Protein AF-A0A2A2HZC4-F1 (afdb_monomer)

Sequence (121 aa):
MSTPLQGTVLEACIQTKDQYIVFLTDDILNEDFLNIHLLNTNFEKIDSVTIGSAYSTGSFRNLSIDRNDQITFSFFNNKTWSIRVLEKPKIKVPFLSGPSGVNWGVNLFHHLDIDTTLDSA

Organism: NCBI:txid1484056

Mean predicted aligned error: 4.63 Å

Radius of gyration: 13.59 Å; Cα contacts (8 Å, |Δi|>4): 274; chains: 1; bounding box: 45×28×34 Å

Secondary structure (DSSP, 8-state):
-PPPPS-SEEEEEEEETTEEEEEEE--BTTB--EEEEEEETT--EEEEEEE--TT--EEEEEEEE-TTS-EEEEEETTEEEEEEEEEEEEE--TTTSSSTTEE-TT--EEEEEEEEEEPP-

Nearest PDB structures (foldseek):
  7ucz-assembly2_B  TM=4.680E-01  e=4.464E+00  Homo sapiens
  2a3f-assembly1_X  TM=3.330E-01  e=6.398E+00  Rhodnius prolixus
  1pm1-assembly1_X  TM=3.374E-01  e=7.465E+00  Rhodnius prolixus
  4tv4-assembly1_B-2  TM=3.161E-01  e=4.700E+00  Burkholderia pseudomallei 1710b

Structure (mmCIF, N/CA/C/O backbone):
data_AF-A0A2A2HZC4-F1
#
_entry.id   AF-A0A2A2HZC4-F1
#
loop_
_atom_site.group_PDB
_atom_site.id
_atom_site.type_symbol
_atom_site.label_atom_id
_atom_site.label_alt_id
_atom_site.label_comp_id
_atom_site.label_asym_id
_atom_site.label_entity_id
_atom_site.label_seq_id
_atom_site.pdbx_PDB_ins_code
_atom_site.Cartn_x
_atom_site.Cartn_y
_atom_site.Cartn_z
_atom_site.occupancy
_atom_site.B_iso_or_equiv
_atom_site.auth_seq_id
_atom_site.auth_comp_id
_atom_site.auth_asym_id
_atom_site.auth_atom_id
_atom_site.pdbx_PDB_model_num
ATOM 1 N N . MET A 1 1 ? -23.464 7.223 -4.112 1.00 61.56 1 MET A N 1
ATOM 2 C CA . MET A 1 1 ? -22.743 6.796 -5.332 1.00 61.56 1 MET A CA 1
ATOM 3 C C . MET A 1 1 ? -21.351 6.388 -4.893 1.00 61.56 1 MET A C 1
ATOM 5 O O . MET A 1 1 ? -20.743 7.156 -4.161 1.00 61.56 1 MET A O 1
ATOM 9 N N . SER A 1 2 ? -20.888 5.191 -5.249 1.00 73.25 2 SER A N 1
ATOM 10 C CA . SER A 1 2 ? -19.531 4.735 -4.930 1.00 73.25 2 SER A CA 1
ATOM 11 C C . SER A 1 2 ? -18.511 5.454 -5.815 1.00 73.25 2 SER A C 1
ATOM 13 O O . SER A 1 2 ? -18.733 5.604 -7.017 1.00 73.25 2 SER A O 1
ATOM 15 N N . THR A 1 3 ? -17.400 5.903 -5.234 1.00 84.44 3 THR A N 1
ATOM 16 C CA . THR A 1 3 ? -16.300 6.524 -5.986 1.00 84.44 3 THR A CA 1
ATOM 17 C C . THR A 1 3 ? -15.459 5.432 -6.649 1.00 84.44 3 THR A C 1
ATOM 19 O O . THR A 1 3 ? -15.056 4.504 -5.945 1.00 84.44 3 THR A O 1
ATOM 22 N N . PRO A 1 4 ? -15.162 5.515 -7.959 1.00 90.25 4 PRO A N 1
ATOM 23 C CA . PRO A 1 4 ? -14.272 4.556 -8.603 1.00 90.25 4 PRO A CA 1
ATOM 24 C C . PRO A 1 4 ? -12.874 4.578 -7.967 1.00 90.25 4 PRO A C 1
ATOM 26 O O . PRO A 1 4 ? -12.391 5.618 -7.500 1.00 90.25 4 PRO A O 1
ATOM 29 N N . LEU A 1 5 ? -12.239 3.408 -7.935 1.00 93.56 5 LEU A N 1
ATOM 30 C CA . LEU A 1 5 ? -10.839 3.260 -7.544 1.00 93.56 5 LEU A CA 1
ATOM 31 C C . LEU A 1 5 ? -9.938 3.584 -8.736 1.00 93.56 5 LEU A C 1
ATOM 33 O O . LEU A 1 5 ? -10.352 3.431 -9.883 1.00 93.56 5 LEU A O 1
ATOM 37 N N . GLN A 1 6 ? -8.731 4.066 -8.455 1.00 92.38 6 GLN A N 1
ATOM 38 C CA . GLN A 1 6 ? -7.737 4.325 -9.490 1.00 92.38 6 GLN A CA 1
ATOM 39 C C . GLN A 1 6 ? -6.940 3.043 -9.735 1.00 92.38 6 GLN A C 1
ATOM 41 O O . GLN A 1 6 ? -6.551 2.377 -8.781 1.00 92.38 6 GLN A O 1
ATOM 46 N N . GLY A 1 7 ? -6.688 2.713 -10.997 1.00 92.00 7 GLY A N 1
ATOM 47 C CA . GLY A 1 7 ? -5.982 1.498 -11.391 1.00 92.00 7 GLY A CA 1
ATOM 48 C C . GLY A 1 7 ? -6.792 0.610 -12.327 1.00 92.00 7 GLY A C 1
ATOM 49 O O . GLY A 1 7 ? -8.017 0.716 -12.410 1.00 92.00 7 GLY A O 1
ATOM 50 N N . THR A 1 8 ? -6.079 -0.261 -13.033 1.00 93.19 8 THR A N 1
ATOM 51 C CA . THR A 1 8 ? -6.598 -1.095 -14.124 1.00 93.19 8 THR A CA 1
ATOM 52 C C . THR A 1 8 ? -6.588 -2.576 -13.746 1.00 93.19 8 THR A C 1
ATOM 54 O O . THR A 1 8 ? -7.605 -3.257 -13.885 1.00 93.19 8 THR A O 1
ATOM 57 N N . VAL A 1 9 ? -5.458 -3.083 -13.247 1.00 93.06 9 VAL A N 1
ATOM 58 C CA . VAL A 1 9 ? -5.247 -4.506 -12.945 1.00 93.06 9 VAL A CA 1
ATOM 59 C C . VAL A 1 9 ? -5.272 -4.729 -11.438 1.00 93.06 9 VAL A C 1
ATOM 61 O O . VAL A 1 9 ? -4.552 -4.067 -10.700 1.00 93.06 9 VAL A O 1
ATOM 64 N N . LEU A 1 10 ? -6.100 -5.672 -10.977 1.00 95.38 10 LEU A N 1
ATOM 65 C CA . LEU A 1 10 ? -6.168 -6.092 -9.575 1.00 95.38 10 LEU A CA 1
ATOM 66 C C . LEU A 1 10 ? -5.040 -7.071 -9.249 1.00 95.38 10 LEU A C 1
ATOM 68 O O . LEU A 1 10 ? -5.120 -8.245 -9.600 1.00 95.38 10 LEU A O 1
ATOM 72 N N . GLU A 1 11 ? -4.036 -6.588 -8.523 1.00 95.75 11 GLU A N 1
ATOM 73 C CA . GLU A 1 11 ? -2.892 -7.387 -8.072 1.00 95.75 11 GLU A CA 1
ATOM 74 C C . GLU A 1 11 ? -3.236 -8.222 -6.835 1.00 95.75 11 GLU A C 1
ATOM 76 O O . GLU A 1 11 ? -2.887 -9.397 -6.727 1.00 95.75 11 GLU A O 1
ATOM 81 N N . ALA A 1 12 ? -3.938 -7.612 -5.877 1.00 96.75 12 ALA A N 1
ATOM 82 C CA . ALA A 1 12 ?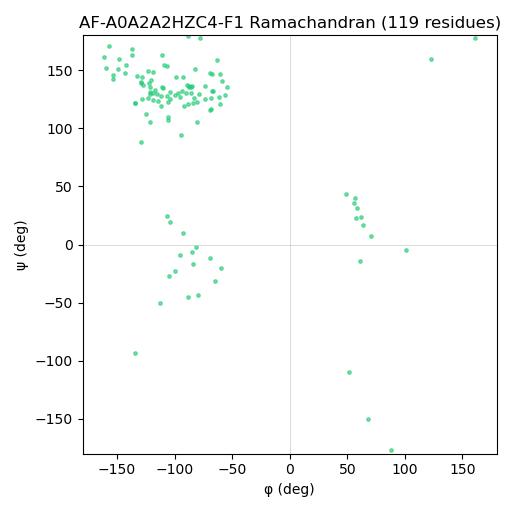 -4.355 -8.271 -4.648 1.00 96.75 12 ALA A CA 1
ATOM 83 C C . ALA A 1 12 ? -5.529 -7.549 -3.980 1.00 96.75 12 ALA A C 1
ATOM 85 O O . ALA A 1 12 ? -5.680 -6.330 -4.066 1.00 96.75 12 ALA A O 1
ATOM 86 N N . CYS A 1 13 ? -6.330 -8.314 -3.241 1.00 97.12 13 CYS A N 1
ATOM 87 C CA . CYS A 1 13 ? -7.323 -7.804 -2.304 1.00 97.12 13 CYS A CA 1
ATOM 88 C C . CYS A 1 13 ? -7.204 -8.605 -1.009 1.00 97.12 13 CYS A C 1
ATOM 90 O O . CYS A 1 13 ? -7.314 -9.831 -1.023 1.00 97.12 13 CYS A O 1
ATOM 92 N N . ILE A 1 14 ? -6.945 -7.916 0.098 1.00 95.56 14 ILE A N 1
ATOM 93 C CA . ILE A 1 14 ? -6.713 -8.532 1.404 1.00 95.56 14 ILE A CA 1
ATOM 94 C C . ILE A 1 14 ? -7.753 -7.987 2.370 1.00 95.56 14 ILE A C 1
ATOM 96 O O . ILE A 1 14 ? -7.922 -6.775 2.497 1.00 95.56 14 ILE A O 1
ATOM 100 N N . GLN A 1 15 ? -8.434 -8.882 3.076 1.00 93.50 15 GLN A N 1
ATOM 101 C CA . GLN A 1 15 ? -9.301 -8.495 4.177 1.00 93.50 15 GLN A CA 1
ATOM 102 C C . GLN A 1 15 ? -8.467 -8.310 5.450 1.00 93.50 15 GLN A C 1
ATOM 104 O O . GLN A 1 15 ? -7.749 -9.217 5.867 1.00 93.50 15 GLN A O 1
ATOM 109 N N . THR A 1 16 ? -8.585 -7.145 6.082 1.00 87.19 16 THR A N 1
ATOM 110 C CA . THR A 1 16 ? -7.944 -6.808 7.358 1.00 87.19 16 THR A CA 1
ATOM 111 C C . THR A 1 16 ? -9.027 -6.433 8.366 1.00 87.19 16 THR A C 1
ATOM 113 O O . THR A 1 16 ? -9.599 -5.345 8.277 1.00 87.19 16 THR A O 1
ATOM 116 N N . LYS A 1 17 ? -9.329 -7.321 9.323 1.00 85.81 17 LYS A N 1
ATOM 117 C CA . LYS A 1 17 ? -10.467 -7.169 10.254 1.00 85.81 17 LYS A CA 1
ATOM 118 C C . LYS A 1 17 ? -11.775 -6.880 9.482 1.00 85.81 17 LYS A C 1
ATOM 120 O O . LYS A 1 17 ? -12.250 -7.746 8.750 1.00 85.81 17 LYS A O 1
ATOM 125 N N . ASP A 1 18 ? -12.296 -5.657 9.584 1.00 91.00 18 ASP A N 1
ATOM 126 C CA . ASP A 1 18 ? -13.545 -5.189 8.961 1.00 91.00 18 ASP A CA 1
ATOM 127 C C . ASP A 1 18 ? -13.303 -4.243 7.767 1.00 91.00 18 ASP A C 1
ATOM 129 O O . ASP A 1 18 ? -14.116 -3.374 7.449 1.00 91.00 18 ASP A O 1
ATOM 133 N N . GLN A 1 19 ? -12.141 -4.345 7.129 1.00 95.44 19 GLN A N 1
ATOM 134 C CA . GLN A 1 19 ? -11.742 -3.497 6.009 1.00 95.44 19 GLN A CA 1
ATOM 135 C C . GLN A 1 19 ? -11.081 -4.329 4.915 1.00 95.44 19 GLN A C 1
ATOM 137 O O . GLN A 1 19 ? -10.640 -5.455 5.150 1.00 95.44 19 GLN A O 1
ATOM 142 N N . TYR A 1 20 ? -10.997 -3.757 3.719 1.00 96.75 20 TYR A N 1
ATOM 143 C CA . TYR A 1 20 ? -10.305 -4.361 2.588 1.00 96.75 20 TYR A CA 1
ATOM 144 C C . TYR A 1 20 ? -9.207 -3.431 2.108 1.00 96.75 20 TYR A C 1
ATOM 146 O O . TYR A 1 20 ? -9.459 -2.252 1.868 1.00 96.75 20 TYR A O 1
ATOM 154 N N . ILE A 1 21 ? -8.006 -3.962 1.930 1.00 97.50 21 ILE A N 1
ATOM 155 C CA . ILE A 1 21 ? -6.926 -3.264 1.244 1.00 97.50 21 ILE A CA 1
ATOM 156 C C . ILE A 1 21 ? -6.762 -3.852 -0.154 1.00 97.50 21 ILE A C 1
ATOM 158 O O . ILE A 1 21 ? -6.631 -5.065 -0.335 1.00 97.50 21 ILE A O 1
ATOM 162 N N . VAL A 1 22 ? -6.830 -2.974 -1.147 1.00 97.81 22 VAL A N 1
ATOM 163 C CA . VAL A 1 22 ? -6.874 -3.315 -2.567 1.00 97.81 22 VAL A CA 1
ATOM 164 C C . VAL A 1 22 ? -5.657 -2.719 -3.254 1.00 97.81 22 VAL A C 1
ATOM 166 O O . VAL A 1 22 ? -5.378 -1.534 -3.084 1.00 97.81 22 VAL A O 1
ATOM 169 N N . PHE A 1 23 ? -4.961 -3.545 -4.027 1.00 97.00 23 PHE A N 1
ATOM 170 C CA . PHE A 1 23 ? -3.752 -3.206 -4.769 1.00 97.00 23 PHE A CA 1
ATOM 171 C C . PHE A 1 23 ? -4.065 -3.227 -6.262 1.00 97.00 23 PHE A C 1
ATOM 173 O O . PHE A 1 23 ? -4.470 -4.267 -6.788 1.00 97.00 23 PHE A O 1
ATOM 180 N N . LEU A 1 24 ? -3.892 -2.089 -6.931 1.00 95.81 24 LEU A N 1
ATOM 181 C CA . LEU A 1 24 ? -4.158 -1.930 -8.357 1.00 95.81 24 LEU A CA 1
ATOM 182 C C . LEU A 1 24 ? -2.948 -1.342 -9.086 1.00 95.81 24 LEU A C 1
ATOM 184 O O . LEU A 1 24 ? -2.356 -0.377 -8.608 1.00 95.81 24 LEU A O 1
ATOM 188 N N . THR A 1 25 ? -2.622 -1.863 -10.263 1.00 92.69 25 THR A N 1
ATOM 189 C CA . THR A 1 25 ? -1.621 -1.289 -11.180 1.00 92.69 25 THR A CA 1
ATOM 190 C C . THR A 1 25 ? -2.295 -0.694 -12.416 1.00 92.69 25 THR A C 1
ATOM 192 O O . THR A 1 25 ? -3.418 -1.067 -12.761 1.00 92.69 25 THR A O 1
ATOM 195 N N . ASP A 1 26 ? -1.651 0.279 -13.066 1.00 88.31 26 ASP A N 1
ATOM 196 C CA . ASP A 1 26 ? -2.248 1.032 -14.185 1.00 88.31 26 ASP A CA 1
ATOM 197 C C . ASP A 1 26 ? -2.100 0.344 -15.565 1.00 88.31 26 ASP A C 1
ATOM 199 O O . ASP A 1 26 ? -2.727 0.794 -16.523 1.00 88.31 26 ASP A O 1
ATOM 203 N N . ASP A 1 27 ? -1.353 -0.769 -15.662 1.00 81.19 27 ASP A N 1
ATOM 204 C CA . ASP A 1 27 ? -1.038 -1.500 -16.913 1.00 81.19 27 ASP A CA 1
ATOM 205 C C . ASP A 1 27 ? -0.348 -0.618 -17.979 1.00 81.19 27 ASP A C 1
ATOM 207 O O . ASP A 1 27 ? -0.650 -0.667 -19.173 1.00 81.19 27 ASP A O 1
ATOM 211 N N . ILE A 1 28 ? 0.579 0.244 -17.536 1.00 76.44 28 ILE A N 1
ATOM 212 C CA . ILE A 1 28 ? 1.334 1.159 -18.401 1.00 76.44 28 ILE A CA 1
ATOM 213 C C . ILE A 1 28 ? 2.771 0.659 -18.552 1.00 76.44 28 ILE A C 1
ATOM 215 O O . ILE A 1 28 ? 3.523 0.522 -17.590 1.00 76.44 28 ILE A O 1
ATOM 219 N N . LEU A 1 29 ? 3.192 0.433 -19.798 1.00 66.44 29 LEU A N 1
ATOM 220 C CA . LEU A 1 29 ? 4.540 -0.039 -20.100 1.00 66.44 29 LEU A CA 1
ATOM 221 C C . LEU A 1 29 ? 5.607 0.965 -19.617 1.00 66.44 29 LEU A C 1
ATOM 223 O O . LEU A 1 29 ? 5.674 2.088 -20.116 1.00 66.44 29 LEU A O 1
ATOM 227 N N . ASN A 1 30 ? 6.505 0.518 -18.731 1.00 60.41 30 ASN A N 1
ATOM 228 C CA . ASN A 1 30 ? 7.594 1.299 -18.113 1.00 60.41 30 ASN A CA 1
ATOM 229 C C . ASN A 1 30 ? 7.164 2.364 -17.083 1.00 60.41 30 ASN A C 1
ATOM 231 O O . ASN A 1 30 ? 8.019 3.125 -16.618 1.00 60.41 30 ASN A O 1
ATOM 235 N N . GLU A 1 31 ? 5.884 2.414 -16.714 1.00 62.59 31 GLU A N 1
ATOM 236 C CA . GLU A 1 31 ? 5.371 3.251 -15.628 1.00 62.59 31 GLU A CA 1
ATOM 237 C C . GLU A 1 31 ? 4.534 2.392 -14.686 1.00 62.59 31 GLU A C 1
ATOM 239 O O . GLU A 1 31 ? 3.319 2.269 -14.825 1.00 62.59 31 GLU A O 1
ATOM 244 N N . ASP A 1 32 ? 5.196 1.797 -13.699 1.00 74.00 32 ASP A N 1
ATOM 245 C CA . ASP A 1 32 ? 4.503 0.968 -12.724 1.00 74.00 32 ASP A CA 1
ATOM 246 C C . ASP A 1 32 ? 4.154 1.821 -11.502 1.00 74.00 32 ASP A C 1
ATOM 248 O O . ASP A 1 32 ? 4.955 2.010 -10.580 1.00 74.00 32 ASP A O 1
ATOM 252 N N . PHE A 1 33 ? 2.934 2.358 -11.507 1.00 90.00 33 PHE A N 1
ATOM 253 C CA . PHE A 1 33 ? 2.293 2.899 -10.314 1.00 90.00 33 PHE A CA 1
ATOM 254 C C . PH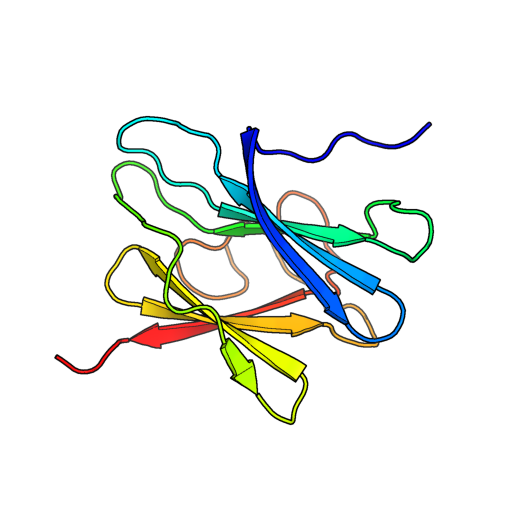E A 1 33 ? 1.429 1.822 -9.662 1.00 90.00 33 PHE A C 1
ATOM 256 O O . PHE A 1 33 ? 0.632 1.153 -10.316 1.00 90.00 33 PHE A O 1
ATOM 263 N N . LEU A 1 34 ? 1.587 1.674 -8.350 1.00 93.38 34 LEU A N 1
ATOM 264 C CA . LEU A 1 34 ? 0.763 0.828 -7.503 1.00 93.38 34 LEU A CA 1
ATOM 265 C C . LEU A 1 34 ? -0.169 1.717 -6.684 1.00 93.38 34 LEU A C 1
ATOM 267 O O . LEU A 1 34 ? 0.259 2.423 -5.769 1.00 93.38 34 LEU A O 1
ATOM 271 N N . ASN A 1 35 ? -1.448 1.671 -7.018 1.00 95.44 35 ASN A N 1
ATOM 272 C CA . ASN A 1 35 ? -2.523 2.338 -6.311 1.00 95.44 35 ASN A CA 1
ATOM 273 C C . ASN A 1 35 ? -3.035 1.415 -5.204 1.00 95.44 35 ASN A C 1
ATOM 275 O O . ASN A 1 35 ? -3.462 0.288 -5.452 1.00 95.44 35 ASN A O 1
ATOM 279 N N . ILE A 1 36 ? -2.972 1.890 -3.964 1.00 97.00 36 ILE A N 1
ATOM 280 C CA . ILE A 1 36 ? -3.405 1.147 -2.785 1.00 97.00 36 ILE A CA 1
ATOM 281 C C . ILE A 1 36 ? -4.599 1.868 -2.187 1.00 97.00 36 ILE A C 1
ATOM 283 O O . ILE A 1 36 ? -4.516 3.047 -1.838 1.00 97.00 36 ILE A O 1
ATOM 287 N N . HIS A 1 37 ? -5.708 1.152 -2.045 1.00 97.44 37 HIS A N 1
ATOM 288 C CA . HIS A 1 37 ? -6.948 1.689 -1.502 1.00 97.44 37 HIS A CA 1
ATOM 289 C C . HIS A 1 37 ? -7.384 0.908 -0.273 1.00 97.44 37 HIS A C 1
ATOM 291 O O . HIS A 1 37 ? -7.387 -0.319 -0.285 1.00 97.44 37 HIS A O 1
ATOM 297 N N . LEU A 1 38 ? -7.800 1.628 0.766 1.00 97.12 38 LEU A N 1
ATOM 298 C CA . LEU A 1 38 ? -8.471 1.051 1.925 1.00 97.12 38 LEU A CA 1
ATOM 299 C C . LEU A 1 38 ? -9.975 1.260 1.776 1.00 97.12 38 LEU A C 1
ATOM 301 O O . LEU A 1 38 ? -10.416 2.392 1.566 1.00 97.12 38 LEU A O 1
ATOM 305 N N . LEU A 1 39 ? -10.753 0.194 1.913 1.00 97.00 39 LEU A N 1
ATOM 306 C CA . LEU A 1 39 ? -12.206 0.200 1.803 1.00 97.00 39 LEU A CA 1
ATOM 307 C C . LEU A 1 39 ? -12.854 -0.259 3.111 1.00 97.00 39 LEU A C 1
ATOM 309 O O . LEU A 1 39 ? -12.310 -1.113 3.814 1.00 97.00 39 LEU A O 1
ATOM 313 N N . ASN A 1 40 ? -14.040 0.268 3.415 1.00 95.19 40 ASN A N 1
ATOM 314 C CA . ASN A 1 40 ? -14.887 -0.271 4.482 1.00 95.19 40 ASN A CA 1
ATOM 315 C C . ASN A 1 40 ? -15.617 -1.552 4.025 1.00 95.19 40 ASN A C 1
ATOM 317 O O . ASN A 1 40 ? -15.522 -1.969 2.869 1.00 95.19 40 ASN A O 1
ATOM 321 N N . THR A 1 41 ? -16.391 -2.163 4.925 1.00 94.69 41 THR A N 1
ATOM 322 C CA . THR A 1 41 ? -17.203 -3.360 4.635 1.00 94.69 41 THR A CA 1
ATOM 323 C C . THR A 1 41 ? -18.252 -3.170 3.536 1.00 94.69 41 THR A C 1
ATOM 325 O O . THR A 1 41 ? -18.688 -4.155 2.946 1.00 94.69 41 THR A O 1
ATOM 328 N N . ASN A 1 42 ? -18.630 -1.926 3.229 1.00 94.12 42 ASN A N 1
ATOM 329 C CA . ASN A 1 42 ? -19.555 -1.572 2.151 1.00 94.12 42 ASN A CA 1
ATOM 330 C C . ASN A 1 42 ? -18.833 -1.252 0.827 1.00 94.12 42 ASN A C 1
ATOM 332 O O . ASN A 1 42 ? -19.461 -0.751 -0.104 1.00 94.12 42 ASN A O 1
ATOM 336 N N . PHE A 1 43 ? -17.524 -1.520 0.742 1.00 93.38 43 PHE A N 1
ATOM 337 C CA . PHE A 1 43 ? -16.653 -1.196 -0.395 1.00 93.38 43 PHE A CA 1
ATOM 338 C C . PHE A 1 43 ? -16.533 0.305 -0.700 1.00 93.38 43 PHE A C 1
ATOM 340 O O . PHE A 1 43 ? -16.186 0.704 -1.812 1.00 93.38 43 PHE A O 1
ATOM 347 N N . GLU A 1 44 ? -16.780 1.160 0.289 1.00 94.75 44 GLU A N 1
ATOM 348 C CA . GLU A 1 44 ? -16.548 2.594 0.163 1.00 94.75 44 GLU A CA 1
ATOM 349 C C . GLU A 1 44 ? -15.095 2.917 0.501 1.00 94.75 44 GLU A 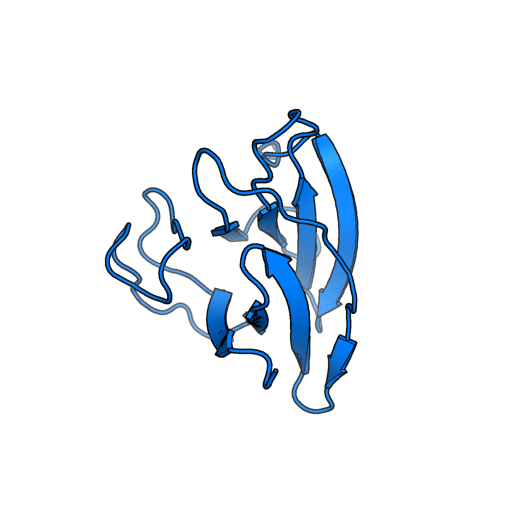C 1
ATOM 351 O O . GLU A 1 44 ? -14.540 2.430 1.488 1.00 94.75 44 GLU A O 1
ATOM 356 N N . LYS A 1 45 ? -14.480 3.768 -0.322 1.00 95.25 45 LYS A N 1
ATOM 357 C CA . LYS A 1 45 ? -13.081 4.168 -0.179 1.00 95.25 45 LYS A CA 1
ATOM 358 C C . LYS A 1 45 ? -12.880 5.041 1.061 1.00 95.25 45 LYS A C 1
ATOM 360 O O . LYS A 1 45 ? -13.390 6.157 1.114 1.00 95.25 45 LYS A O 1
ATOM 365 N N . ILE A 1 46 ? -12.108 4.535 2.017 1.00 95.06 46 ILE A N 1
ATOM 366 C CA . ILE A 1 46 ? -11.690 5.227 3.242 1.00 95.06 46 ILE A CA 1
ATOM 367 C C . ILE A 1 46 ? -10.402 6.010 2.991 1.00 95.06 46 ILE A C 1
ATOM 369 O O . ILE A 1 46 ? -10.279 7.155 3.413 1.00 95.06 46 ILE A O 1
ATOM 373 N N . ASP A 1 47 ? -9.432 5.380 2.327 1.00 96.00 47 ASP A N 1
ATOM 374 C CA . ASP A 1 47 ? -8.090 5.932 2.162 1.00 96.00 47 ASP A CA 1
ATOM 375 C C . ASP A 1 47 ? -7.470 5.500 0.830 1.00 96.00 47 ASP A C 1
ATOM 377 O O . ASP A 1 47 ? -7.924 4.551 0.183 1.00 96.00 47 ASP A O 1
ATOM 381 N N . SER A 1 48 ? -6.462 6.230 0.365 1.00 96.25 48 SER A N 1
ATOM 382 C CA . SER A 1 48 ? -5.729 5.933 -0.859 1.00 96.25 48 SER A CA 1
ATOM 383 C C . SER A 1 48 ? -4.315 6.478 -0.816 1.00 96.25 48 SER A C 1
ATOM 385 O O . SER A 1 48 ? -4.068 7.561 -0.288 1.00 96.25 48 SER A O 1
ATOM 387 N N . VAL A 1 49 ? -3.407 5.744 -1.441 1.00 95.69 49 VAL A N 1
ATOM 388 C CA . VAL A 1 49 ? -2.017 6.146 -1.617 1.00 95.69 49 VAL A CA 1
ATOM 389 C C . VAL A 1 49 ? -1.449 5.470 -2.854 1.00 95.69 49 VAL A C 1
ATOM 391 O O . VAL A 1 49 ? -1.769 4.317 -3.140 1.00 95.69 49 VAL A O 1
ATOM 394 N N . THR A 1 50 ? -0.608 6.187 -3.587 1.00 94.44 50 THR A N 1
ATOM 395 C CA . THR A 1 50 ? 0.074 5.657 -4.767 1.00 94.44 50 THR A CA 1
ATOM 396 C C . THR A 1 50 ? 1.555 5.497 -4.457 1.00 94.44 50 THR A C 1
ATOM 398 O O . THR A 1 50 ? 2.180 6.394 -3.885 1.00 94.44 50 THR A O 1
ATOM 401 N N . ILE A 1 51 ? 2.118 4.353 -4.835 1.00 92.50 51 ILE A N 1
ATOM 402 C CA . ILE A 1 51 ? 3.549 4.068 -4.787 1.00 92.50 51 ILE A CA 1
ATOM 403 C C . ILE A 1 51 ? 4.059 3.969 -6.222 1.00 92.50 51 ILE A C 1
ATOM 405 O O . ILE A 1 51 ? 3.533 3.194 -7.010 1.00 92.50 51 ILE A O 1
ATOM 409 N N . GLY A 1 52 ? 5.106 4.710 -6.558 1.00 88.69 52 GLY A N 1
ATOM 410 C CA . GLY A 1 52 ? 5.776 4.587 -7.848 1.00 88.69 52 GLY A CA 1
ATOM 411 C C . GLY A 1 52 ? 6.618 5.809 -8.174 1.00 88.69 52 GLY A C 1
ATOM 412 O O . GLY A 1 52 ? 6.666 6.790 -7.426 1.00 88.69 52 GLY A O 1
ATOM 413 N N . SER A 1 53 ? 7.296 5.756 -9.310 1.00 78.19 53 SER A N 1
ATOM 414 C CA . SER A 1 53 ? 8.014 6.895 -9.867 1.00 78.19 53 SER A CA 1
ATOM 415 C C . SER A 1 53 ? 8.018 6.821 -11.384 1.00 78.19 53 SER A C 1
ATOM 417 O O . SER A 1 53 ? 7.993 5.736 -11.959 1.00 78.19 53 SER A O 1
ATOM 419 N N . ALA A 1 54 ? 8.082 7.980 -12.037 1.00 72.12 54 ALA A N 1
ATOM 420 C CA . ALA A 1 54 ? 8.266 8.014 -13.480 1.00 72.12 54 ALA A CA 1
ATOM 421 C C . ALA A 1 54 ? 9.576 7.305 -13.854 1.00 72.12 54 ALA A C 1
ATOM 423 O O . ALA A 1 54 ? 10.586 7.460 -13.161 1.00 72.12 54 ALA A O 1
ATOM 424 N N . TYR A 1 55 ? 9.554 6.558 -14.958 1.00 67.31 55 TYR A N 1
ATOM 425 C CA . TYR A 1 55 ? 10.707 5.824 -15.489 1.00 67.31 55 TYR A CA 1
ATOM 426 C C . TYR A 1 55 ? 11.257 4.712 -14.576 1.00 67.31 55 TYR A C 1
ATOM 428 O O . TYR A 1 55 ? 12.385 4.260 -14.785 1.00 67.31 55 TYR A O 1
ATOM 436 N N . SER A 1 56 ? 10.498 4.255 -13.573 1.00 72.31 56 SER A N 1
ATOM 437 C CA . SER A 1 56 ? 10.839 3.047 -12.816 1.00 72.31 56 SER A CA 1
ATOM 438 C C . SER A 1 56 ? 9.962 1.878 -13.228 1.00 72.31 56 SER A C 1
ATOM 440 O O . SER A 1 56 ? 8.738 1.991 -13.205 1.00 72.31 56 SER A O 1
ATOM 442 N N . THR A 1 57 ? 10.594 0.742 -13.503 1.00 76.31 57 THR A N 1
ATOM 443 C CA . THR A 1 57 ? 9.901 -0.537 -13.635 1.00 76.31 57 THR A CA 1
ATOM 444 C C . THR A 1 57 ? 9.733 -1.179 -12.260 1.00 76.31 57 THR A C 1
ATOM 446 O O . THR A 1 57 ? 10.665 -1.260 -11.450 1.00 76.31 57 THR A O 1
ATOM 449 N N . GLY A 1 58 ? 8.512 -1.602 -11.974 1.00 78.06 58 GLY A N 1
ATOM 450 C CA . GLY A 1 58 ? 8.091 -2.242 -10.742 1.00 78.06 58 GLY A CA 1
ATOM 451 C C . GLY A 1 58 ? 7.270 -3.479 -11.066 1.00 78.06 58 GLY A C 1
ATOM 452 O O . GLY A 1 58 ? 6.535 -3.529 -12.036 1.00 78.06 58 GLY A O 1
ATOM 453 N N . SER A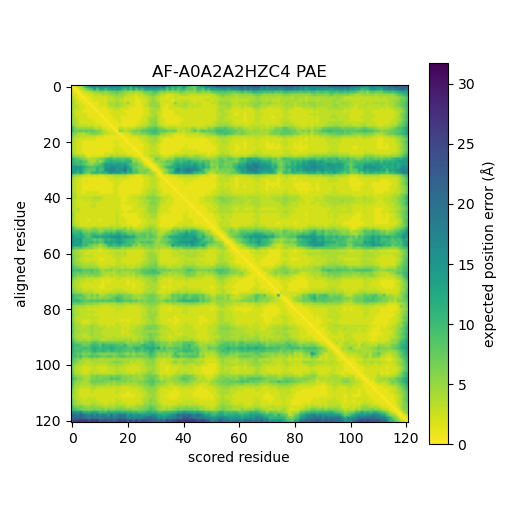 1 59 ? 7.388 -4.516 -10.249 1.00 85.44 59 SER A N 1
ATOM 454 C CA . SER A 1 59 ? 6.529 -5.694 -10.380 1.00 85.44 59 SER A CA 1
ATOM 455 C C . SER A 1 59 ? 6.034 -6.074 -9.004 1.00 85.44 59 SER A C 1
ATOM 457 O O . SER A 1 59 ? 6.854 -6.293 -8.106 1.00 85.44 59 SER A O 1
ATOM 459 N N . PHE A 1 60 ? 4.713 -6.109 -8.834 1.00 90.31 60 PHE A N 1
ATOM 460 C CA . PHE 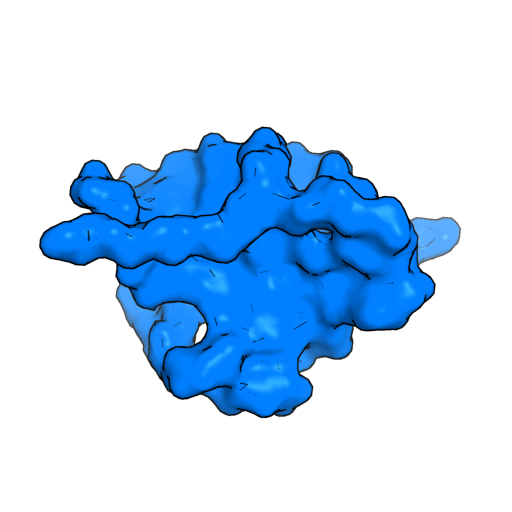A 1 60 ? 4.096 -6.503 -7.578 1.00 90.31 60 PHE A CA 1
ATOM 461 C C . PHE A 1 60 ? 4.345 -7.992 -7.340 1.00 90.31 60 PHE A C 1
ATOM 463 O O . PHE A 1 60 ? 3.950 -8.846 -8.131 1.00 90.31 60 PHE A O 1
ATOM 470 N N . ARG A 1 61 ? 5.071 -8.313 -6.269 1.00 92.12 61 ARG A N 1
ATOM 471 C CA . ARG A 1 61 ? 5.499 -9.685 -5.966 1.00 92.12 61 ARG A CA 1
ATOM 472 C C . ARG A 1 61 ? 5.788 -9.857 -4.483 1.00 92.12 61 ARG A C 1
ATOM 474 O O . ARG A 1 61 ? 5.879 -8.882 -3.743 1.00 92.12 61 ARG A O 1
ATOM 481 N N . ASN A 1 62 ? 6.007 -11.103 -4.065 1.00 93.94 62 ASN A N 1
ATOM 482 C CA . ASN A 1 62 ? 6.412 -11.451 -2.697 1.00 93.94 62 ASN A CA 1
ATOM 483 C C . ASN A 1 62 ? 5.453 -10.916 -1.619 1.00 93.94 62 ASN A C 1
ATOM 485 O O . ASN A 1 62 ? 5.895 -10.513 -0.545 1.00 93.94 62 ASN A O 1
ATOM 489 N N . LEU A 1 63 ? 4.151 -10.890 -1.919 1.00 95.81 63 LEU A N 1
ATOM 490 C CA . LEU A 1 63 ? 3.136 -10.477 -0.960 1.00 95.81 63 LEU A CA 1
ATOM 491 C C . LEU A 1 63 ? 3.141 -11.417 0.252 1.00 95.81 63 LEU A C 1
ATOM 493 O O . LEU A 1 63 ? 3.011 -12.633 0.106 1.00 95.81 63 LEU A O 1
ATOM 497 N N . SER A 1 64 ? 3.250 -10.844 1.444 1.00 95.69 64 SER A N 1
ATOM 498 C CA . SER A 1 64 ? 3.204 -11.554 2.717 1.00 95.69 64 SER 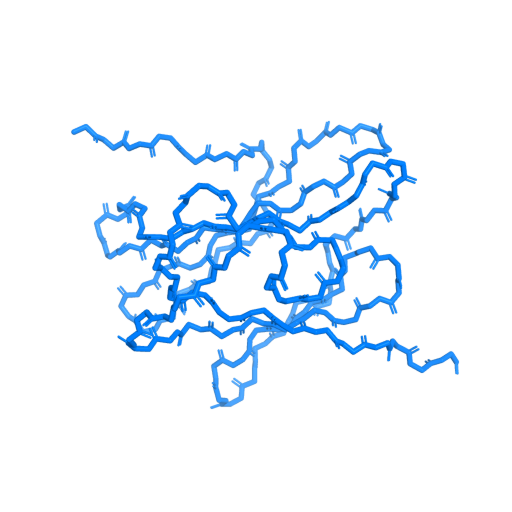A CA 1
ATOM 499 C C . SER A 1 64 ? 2.451 -10.732 3.756 1.00 95.69 64 SER A C 1
ATOM 501 O O . SER A 1 64 ? 2.395 -9.506 3.683 1.00 95.69 64 SER A O 1
ATOM 503 N N . ILE A 1 65 ? 1.876 -11.417 4.741 1.00 94.75 65 ILE A N 1
ATOM 504 C CA . ILE A 1 65 ? 1.197 -10.807 5.884 1.00 94.75 65 ILE A CA 1
ATOM 505 C C . ILE A 1 65 ? 1.789 -11.431 7.143 1.00 94.75 65 ILE A C 1
ATOM 507 O O . ILE A 1 65 ? 1.840 -12.658 7.260 1.00 94.75 65 ILE A O 1
ATOM 511 N N . ASP A 1 66 ? 2.286 -10.602 8.058 1.00 91.31 66 ASP A N 1
ATOM 512 C CA . ASP A 1 66 ? 2.85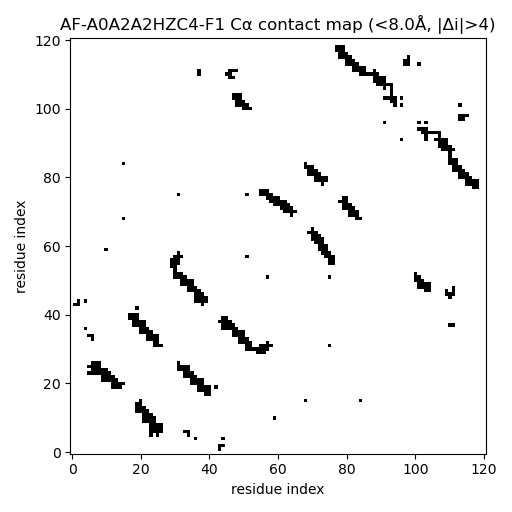2 -11.069 9.320 1.00 91.31 66 ASP A CA 1
ATOM 513 C C . ASP A 1 66 ? 1.788 -11.207 10.429 1.00 91.31 66 ASP A C 1
ATOM 515 O O . ASP A 1 66 ? 0.602 -10.941 10.243 1.00 91.31 66 ASP A O 1
ATOM 519 N N . ARG A 1 67 ? 2.213 -11.647 11.620 1.00 86.06 67 ARG A N 1
ATOM 520 C CA . ARG A 1 67 ? 1.313 -11.835 12.774 1.00 86.06 67 ARG A CA 1
ATOM 521 C C . ARG A 1 67 ? 0.779 -10.530 13.374 1.00 86.06 67 ARG A C 1
ATOM 523 O O . ARG A 1 67 ? -0.102 -10.591 14.225 1.00 86.06 67 ARG A O 1
ATOM 530 N N . ASN A 1 68 ? 1.333 -9.387 12.983 1.00 87.31 68 ASN A N 1
ATOM 531 C CA . ASN A 1 68 ? 0.969 -8.060 13.466 1.00 87.31 68 ASN A CA 1
ATOM 532 C C . ASN A 1 68 ? 0.129 -7.292 12.430 1.00 87.31 68 ASN A C 1
ATOM 534 O O . ASN A 1 68 ? 0.072 -6.062 12.492 1.00 87.31 68 ASN A O 1
ATOM 538 N N . ASP A 1 69 ? -0.479 -7.999 11.470 1.00 88.94 69 ASP A N 1
ATOM 539 C CA . ASP A 1 69 ? -1.224 -7.441 10.336 1.00 88.94 69 ASP A CA 1
ATOM 540 C C . ASP A 1 69 ? -0.383 -6.487 9.459 1.00 88.94 69 ASP A C 1
ATOM 542 O O . ASP A 1 69 ? -0.919 -5.625 8.757 1.00 88.94 69 ASP A O 1
ATOM 546 N N . GLN A 1 70 ? 0.948 -6.618 9.486 1.00 93.75 70 GLN A N 1
ATOM 547 C CA . GLN A 1 70 ? 1.819 -5.903 8.566 1.00 93.75 70 GLN A CA 1
ATOM 548 C C . GLN A 1 70 ? 1.845 -6.638 7.230 1.00 93.75 70 GLN A C 1
ATOM 550 O O . GLN A 1 70 ? 2.215 -7.809 7.146 1.00 93.75 70 GLN A O 1
ATOM 555 N N . ILE A 1 71 ? 1.482 -5.916 6.176 1.00 95.88 71 ILE A N 1
ATOM 556 C CA . ILE A 1 71 ? 1.511 -6.416 4.806 1.00 95.88 71 ILE A CA 1
ATOM 557 C C . ILE A 1 71 ? 2.830 -5.986 4.183 1.00 95.88 71 ILE A C 1
ATOM 559 O O . ILE A 1 71 ? 3.153 -4.798 4.198 1.00 95.88 71 ILE A O 1
ATOM 563 N N . THR A 1 72 ? 3.582 -6.926 3.624 1.00 96.12 72 THR A N 1
ATOM 564 C CA . THR A 1 72 ? 4.834 -6.650 2.919 1.00 96.12 72 THR A CA 1
ATOM 565 C C . THR A 1 72 ? 4.794 -7.168 1.494 1.00 96.12 72 THR A C 1
ATOM 567 O O . THR A 1 72 ? 4.110 -8.143 1.197 1.00 96.12 72 THR A O 1
ATOM 570 N N . PHE A 1 73 ? 5.499 -6.490 0.595 1.00 95.12 73 PHE A N 1
ATOM 571 C CA . PHE A 1 73 ? 5.624 -6.882 -0.808 1.00 95.12 73 PHE A CA 1
ATOM 572 C C . PHE A 1 73 ? 6.836 -6.198 -1.439 1.00 95.12 73 PHE A C 1
ATOM 574 O O . PHE A 1 73 ? 7.326 -5.179 -0.950 1.00 95.12 73 PHE A O 1
ATOM 581 N N . SER A 1 74 ? 7.304 -6.729 -2.562 1.00 92.88 74 SER A N 1
ATOM 582 C CA . SER A 1 74 ? 8.274 -6.052 -3.419 1.00 92.88 74 SER A CA 1
ATOM 583 C C . SER A 1 74 ? 7.544 -5.387 -4.584 1.00 92.88 74 SER A C 1
ATOM 585 O O . SER A 1 74 ? 6.577 -5.938 -5.111 1.00 92.88 74 SER A O 1
ATOM 587 N N . PHE A 1 75 ? 8.020 -4.213 -5.005 1.00 88.94 75 PHE A N 1
ATOM 588 C CA . PHE A 1 75 ? 7.476 -3.510 -6.170 1.00 88.94 75 PHE A CA 1
ATOM 589 C C . PHE A 1 75 ? 8.603 -2.986 -7.073 1.00 88.94 75 PHE A C 1
ATOM 591 O O . PHE A 1 75 ? 9.130 -3.758 -7.880 1.00 88.94 75 PHE A O 1
ATOM 598 N N . PHE A 1 76 ? 9.040 -1.734 -6.898 1.00 86.38 76 PHE A N 1
ATOM 599 C CA . PHE A 1 76 ? 10.149 -1.128 -7.651 1.00 86.38 76 PHE A CA 1
ATOM 600 C C . PHE A 1 76 ? 11.397 -0.873 -6.784 1.00 86.38 76 PHE A C 1
ATOM 602 O O . PHE A 1 76 ? 11.322 -0.860 -5.553 1.00 86.38 76 PHE A O 1
ATOM 609 N N . ASN A 1 77 ? 12.545 -0.653 -7.438 1.00 81.19 77 ASN A N 1
ATOM 610 C CA . ASN A 1 77 ? 13.829 -0.268 -6.828 1.00 81.19 77 ASN A CA 1
ATOM 611 C C . ASN A 1 77 ? 14.413 -1.237 -5.777 1.00 81.19 77 ASN A C 1
ATOM 613 O O . ASN A 1 77 ? 15.103 -0.780 -4.869 1.00 81.19 77 ASN A O 1
ATOM 617 N N . ASN A 1 78 ? 14.173 -2.551 -5.890 1.00 82.19 78 ASN A N 1
ATOM 618 C CA . ASN A 1 78 ? 14.681 -3.568 -4.941 1.00 82.19 78 ASN A CA 1
ATOM 619 C C . ASN A 1 78 ? 14.411 -3.197 -3.474 1.00 82.19 78 ASN A C 1
ATOM 621 O O . ASN A 1 78 ? 15.278 -3.250 -2.599 1.00 82.19 78 ASN A O 1
ATOM 625 N N . LYS A 1 79 ? 13.192 -2.716 -3.252 1.00 87.69 79 LYS A N 1
ATOM 626 C CA . LYS A 1 79 ? 12.679 -2.339 -1.950 1.00 87.69 79 LYS A CA 1
ATOM 627 C C . LYS A 1 79 ? 11.593 -3.314 -1.543 1.00 87.69 79 LYS A C 1
ATOM 629 O O . LYS A 1 79 ? 10.665 -3.575 -2.320 1.00 87.69 79 LYS A O 1
ATOM 634 N N . THR A 1 80 ? 11.658 -3.733 -0.290 1.00 93.00 80 THR A N 1
ATOM 635 C CA . THR A 1 80 ? 10.509 -4.288 0.407 1.00 93.00 80 THR A CA 1
ATOM 636 C C . THR A 1 80 ? 9.689 -3.130 0.960 1.00 93.00 80 THR A C 1
ATOM 638 O O . THR A 1 80 ? 10.179 -2.271 1.700 1.00 93.00 80 THR A O 1
ATOM 641 N N . TRP A 1 81 ? 8.431 -3.078 0.552 1.00 94.56 81 TRP A N 1
ATOM 642 C CA . TRP A 1 81 ? 7.434 -2.142 1.042 1.00 94.56 81 TRP A CA 1
ATOM 643 C C . TRP A 1 81 ? 6.677 -2.793 2.185 1.00 94.56 81 TRP A C 1
ATOM 645 O O . TRP A 1 81 ? 6.435 -3.999 2.165 1.00 94.56 81 TRP A O 1
ATOM 655 N N . SER A 1 82 ? 6.302 -1.994 3.177 1.00 95.62 82 SER A N 1
ATOM 656 C CA . SER A 1 82 ? 5.448 -2.435 4.270 1.00 95.62 82 SER A CA 1
ATOM 657 C C . SER A 1 82 ? 4.280 -1.482 4.453 1.00 95.62 82 SER A C 1
ATOM 659 O O . SER A 1 82 ? 4.444 -0.263 4.365 1.00 95.62 82 SER A O 1
ATOM 661 N N . ILE A 1 83 ? 3.105 -2.047 4.712 1.00 96.00 83 ILE A N 1
ATOM 662 C CA . ILE A 1 83 ? 1.864 -1.315 4.927 1.00 96.00 83 ILE A CA 1
ATOM 663 C C . ILE A 1 83 ? 1.218 -1.795 6.213 1.00 96.00 83 ILE A C 1
ATOM 665 O O . ILE A 1 83 ? 1.173 -2.992 6.502 1.00 96.00 83 ILE A O 1
ATOM 669 N N . ARG A 1 84 ? 0.693 -0.838 6.976 1.00 95.31 84 ARG A N 1
ATOM 670 C CA . ARG A 1 84 ? -0.186 -1.094 8.113 1.00 95.31 84 ARG A CA 1
ATOM 671 C C . ARG A 1 84 ? -1.449 -0.262 8.000 1.00 95.31 84 ARG A C 1
ATOM 673 O O . ARG A 1 84 ? -1.405 0.893 7.577 1.00 95.31 84 ARG A O 1
ATOM 680 N N . VAL A 1 85 ? -2.549 -0.855 8.442 1.00 95.62 85 VAL A N 1
ATOM 681 C CA . VAL A 1 85 ? -3.818 -0.160 8.634 1.00 95.62 85 VAL A CA 1
ATOM 682 C C . VAL A 1 85 ? -3.879 0.333 10.078 1.00 95.62 85 VAL A C 1
ATOM 684 O O . VAL A 1 85 ? -3.786 -0.440 11.029 1.00 95.62 85 VAL A O 1
ATOM 687 N N . LEU A 1 86 ? -3.986 1.645 10.245 1.00 94.69 86 LEU A N 1
ATOM 688 C CA . LEU A 1 86 ? -4.045 2.328 11.527 1.00 94.69 86 LEU A CA 1
ATOM 689 C C . LEU A 1 86 ? -5.496 2.441 11.997 1.00 94.69 86 LEU A C 1
ATOM 691 O O . LEU A 1 86 ? -6.379 2.849 11.244 1.00 94.69 86 LEU A O 1
ATOM 695 N N . GLU A 1 87 ? -5.733 2.192 13.283 1.00 92.62 87 GLU A N 1
ATOM 696 C CA . GLU A 1 87 ? -7.060 2.380 13.890 1.00 92.62 87 GLU A CA 1
ATOM 697 C C . GLU A 1 87 ? -7.502 3.851 13.893 1.00 92.62 87 GLU A C 1
ATOM 699 O O . GLU A 1 87 ? -8.688 4.156 13.791 1.00 92.62 87 GLU A O 1
ATOM 704 N N . LYS A 1 88 ? -6.543 4.779 13.992 1.00 94.56 88 LYS A N 1
ATOM 705 C CA . LYS A 1 88 ? -6.772 6.227 13.934 1.00 94.56 88 LYS A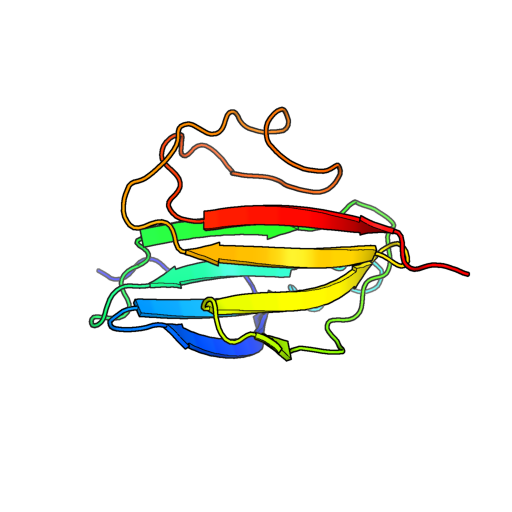 CA 1
ATOM 706 C C . LYS A 1 88 ? -5.944 6.832 12.805 1.00 94.56 88 LYS A C 1
ATOM 708 O O . LYS A 1 88 ? -4.771 6.466 12.683 1.00 94.56 88 LYS A O 1
ATOM 713 N N . PRO A 1 89 ? -6.500 7.775 12.029 1.00 96.06 89 PRO A N 1
ATOM 714 C CA . PRO A 1 89 ? -5.756 8.372 10.940 1.00 96.06 89 PRO A CA 1
ATOM 715 C C . PRO A 1 89 ? -4.621 9.248 11.478 1.00 96.06 89 PRO A C 1
ATOM 717 O O . PRO A 1 89 ? -4.743 9.884 12.530 1.00 96.06 89 PRO A O 1
ATOM 720 N N . LYS A 1 90 ? -3.521 9.313 10.732 1.00 95.69 90 LYS A N 1
ATOM 721 C CA . LYS A 1 90 ? -2.420 10.257 10.947 1.00 95.69 90 LYS A CA 1
ATOM 722 C C . LYS A 1 90 ? -2.448 11.333 9.871 1.00 95.69 90 LYS A C 1
ATOM 724 O O . LYS A 1 90 ? -2.900 11.089 8.755 1.00 95.69 90 LYS A O 1
ATOM 729 N N . ILE A 1 91 ? -1.914 12.507 10.199 1.00 94.38 91 ILE A N 1
ATOM 730 C CA . ILE A 1 91 ? -1.709 13.553 9.199 1.00 94.38 91 ILE A CA 1
ATOM 731 C C . ILE A 1 91 ? -0.526 13.154 8.309 1.00 94.38 91 ILE A C 1
ATOM 733 O O . ILE A 1 91 ? 0.566 12.901 8.824 1.00 94.38 91 ILE A O 1
ATOM 737 N N . LYS A 1 92 ? -0.731 13.105 6.992 1.00 92.25 92 LYS A N 1
ATOM 738 C CA . LYS A 1 92 ? 0.330 12.938 5.991 1.00 92.25 92 LYS A CA 1
ATOM 739 C C . LYS A 1 92 ? 0.270 14.115 5.026 1.00 92.25 92 LYS A C 1
ATOM 741 O O . LYS A 1 92 ? -0.775 14.428 4.471 1.00 92.25 92 LYS A O 1
ATOM 746 N N . VAL A 1 93 ? 1.401 14.789 4.861 1.00 84.25 93 VAL A N 1
ATOM 747 C CA . VAL A 1 93 ? 1.547 15.883 3.899 1.00 84.25 93 VAL A CA 1
ATOM 748 C C . VAL A 1 93 ? 1.944 15.290 2.543 1.00 84.25 93 VAL A C 1
ATOM 750 O O . VAL A 1 93 ? 2.849 14.442 2.512 1.00 84.25 93 VAL A O 1
ATOM 753 N N . PRO A 1 94 ? 1.328 15.731 1.431 1.00 79.62 94 PRO A N 1
ATOM 754 C CA . PRO A 1 94 ? 1.636 15.217 0.100 1.00 79.62 94 PRO A CA 1
ATOM 755 C C . PRO A 1 94 ? 3.134 15.340 -0.205 1.00 79.62 94 PRO A C 1
ATOM 757 O O . PRO A 1 94 ? 3.741 16.368 0.093 1.00 79.62 94 PRO A O 1
ATOM 760 N N . PHE A 1 95 ? 3.731 14.287 -0.770 1.00 72.00 95 PHE A N 1
ATOM 761 C CA . PHE A 1 95 ? 5.150 14.183 -1.165 1.00 72.00 95 PHE A CA 1
ATOM 762 C C . PHE A 1 95 ? 6.214 14.322 -0.057 1.00 72.00 95 PHE A C 1
ATOM 764 O O . PHE A 1 95 ? 7.370 13.981 -0.293 1.00 72.00 95 PHE A O 1
ATOM 771 N N . LEU A 1 96 ? 5.862 14.801 1.139 1.00 78.56 96 LEU A N 1
ATOM 772 C CA . LEU A 1 96 ? 6.798 14.984 2.257 1.00 78.56 96 LEU A CA 1
ATOM 773 C C . LEU A 1 96 ? 6.726 13.858 3.289 1.00 78.56 96 LEU A C 1
ATOM 775 O O . LEU A 1 96 ? 7.657 13.667 4.067 1.00 78.56 96 LEU A O 1
ATOM 779 N N . SER A 1 97 ? 5.604 13.144 3.344 1.00 84.88 97 SER A N 1
ATOM 780 C CA . SER A 1 97 ? 5.401 12.069 4.312 1.00 84.88 97 SER A CA 1
ATOM 781 C C . SER A 1 97 ? 5.710 10.703 3.704 1.00 84.88 97 SER A C 1
ATOM 783 O O . SER A 1 97 ? 5.164 10.349 2.667 1.00 84.88 97 SER A O 1
ATOM 785 N N . GLY A 1 98 ? 6.511 9.897 4.399 1.00 88.75 98 GLY A N 1
ATOM 786 C CA . GLY A 1 98 ? 6.836 8.527 3.993 1.00 88.75 98 GLY A CA 1
ATOM 787 C C . GLY A 1 98 ? 8.044 8.414 3.050 1.00 88.75 98 GLY A C 1
ATOM 788 O O . GLY A 1 98 ? 8.720 9.408 2.776 1.00 88.75 98 GLY A O 1
ATOM 789 N N . PRO A 1 99 ? 8.360 7.190 2.594 1.00 90.12 99 PRO A N 1
ATOM 790 C CA . PRO A 1 99 ? 9.497 6.946 1.715 1.00 90.12 99 PRO A CA 1
ATOM 791 C C . PRO A 1 99 ? 9.397 7.627 0.345 1.00 90.12 99 PRO A C 1
ATOM 793 O O . PRO A 1 99 ? 8.314 7.905 -0.166 1.00 90.12 99 PRO A O 1
ATOM 796 N N . SER A 1 100 ? 10.550 7.811 -0.306 1.00 88.81 100 SER A N 1
ATOM 797 C CA . SER A 1 100 ? 10.607 8.261 -1.703 1.00 88.81 100 SER A CA 1
ATOM 798 C C . SER A 1 100 ? 9.809 7.322 -2.616 1.00 88.81 100 SER A C 1
ATOM 800 O O . SER A 1 100 ? 10.020 6.105 -2.587 1.00 88.81 100 SER A O 1
ATOM 802 N N . GLY A 1 101 ? 8.917 7.908 -3.419 1.00 89.06 101 GLY A N 1
ATOM 803 C CA . GLY A 1 101 ? 7.979 7.199 -4.291 1.00 89.06 101 GLY A CA 1
ATOM 804 C C . GLY A 1 101 ? 6.554 7.108 -3.746 1.00 89.06 101 GLY A C 1
ATOM 805 O O . GLY A 1 101 ? 5.686 6.611 -4.451 1.00 89.06 101 GLY A O 1
ATOM 806 N N . VAL A 1 102 ? 6.292 7.581 -2.522 1.00 92.69 102 VAL A N 1
ATOM 807 C CA . VAL A 1 102 ? 4.938 7.624 -1.952 1.00 92.69 102 VAL A CA 1
ATOM 808 C C . VAL A 1 102 ? 4.249 8.949 -2.272 1.00 92.69 102 VAL A C 1
ATOM 810 O O . VAL A 1 102 ? 4.783 10.028 -2.011 1.00 92.69 102 VAL A O 1
ATOM 813 N N . ASN A 1 103 ? 3.024 8.865 -2.783 1.00 93.06 103 ASN A N 1
ATOM 814 C CA . ASN A 1 103 ? 2.140 9.998 -3.012 1.00 93.06 103 ASN A CA 1
ATOM 815 C C . ASN A 1 103 ? 0.795 9.781 -2.301 1.00 93.06 103 ASN A C 1
ATOM 817 O O . ASN A 1 103 ? 0.004 8.922 -2.685 1.00 93.06 103 ASN A O 1
ATOM 821 N N . TRP A 1 104 ? 0.534 10.596 -1.278 1.00 91.94 104 TRP A N 1
ATOM 822 C CA . TRP A 1 104 ? -0.691 10.570 -0.468 1.00 91.94 104 TRP A CA 1
ATOM 823 C C . TRP A 1 104 ? -1.887 11.297 -1.115 1.00 91.94 104 TRP A C 1
ATOM 825 O O . TRP A 1 104 ? -2.991 11.295 -0.575 1.00 91.94 104 TRP A O 1
ATOM 835 N N . GLY A 1 105 ? -1.707 11.912 -2.287 1.00 88.56 105 GLY A N 1
ATOM 836 C CA . GLY A 1 105 ? -2.745 12.717 -2.928 1.00 88.56 105 GLY A CA 1
ATOM 837 C C . GLY A 1 105 ? -3.031 14.000 -2.146 1.00 88.56 105 GLY A C 1
ATOM 838 O O . GLY A 1 105 ? -2.138 14.550 -1.520 1.00 88.56 105 GLY A O 1
ATOM 839 N N . VAL A 1 106 ? -4.263 14.512 -2.209 1.00 85.38 106 VAL A N 1
ATOM 840 C CA . VAL A 1 106 ? -4.668 15.767 -1.532 1.00 85.38 106 VAL A CA 1
ATOM 841 C C . VAL A 1 106 ? -5.312 15.553 -0.159 1.00 85.38 106 VAL A C 1
ATOM 843 O O . VAL A 1 106 ? -5.567 16.522 0.555 1.00 85.38 106 VAL A O 1
ATOM 846 N N . ASN A 1 107 ? -5.615 14.304 0.201 1.00 88.06 107 ASN A N 1
ATOM 847 C CA . ASN A 1 107 ? -6.131 13.982 1.526 1.00 88.06 107 ASN A CA 1
ATOM 848 C C . ASN A 1 107 ? -5.029 14.226 2.570 1.00 88.06 107 ASN A C 1
ATOM 850 O O . ASN A 1 107 ? -3.848 14.079 2.278 1.00 88.06 107 ASN A O 1
ATOM 854 N N . LEU A 1 108 ? -5.416 14.644 3.775 1.00 91.06 108 LEU A N 1
ATOM 855 C CA . LEU A 1 108 ? -4.472 14.863 4.872 1.00 91.06 108 LEU A CA 1
ATOM 856 C C . LEU A 1 108 ? -4.537 13.754 5.916 1.00 91.06 108 LEU A C 1
ATOM 858 O O . LEU A 1 108 ? -3.542 13.521 6.591 1.00 91.06 108 LEU A O 1
ATOM 862 N N . PHE A 1 109 ? -5.680 13.084 6.076 1.00 95.38 109 PHE A N 1
ATOM 863 C CA . PHE A 1 109 ? -5.900 12.108 7.141 1.00 95.38 109 PHE A CA 1
ATOM 864 C C . PHE A 1 109 ? -5.863 10.694 6.582 1.00 95.38 109 PHE A C 1
ATOM 866 O O . PHE A 1 109 ? -6.811 10.261 5.932 1.00 95.38 109 PHE A O 1
ATOM 873 N N . HIS A 1 110 ? -4.786 9.975 6.874 1.00 96.81 110 HIS A N 1
ATOM 874 C CA . HIS A 1 110 ? -4.537 8.652 6.319 1.00 96.81 110 HIS A CA 1
ATOM 875 C C . HIS A 1 110 ? -4.546 7.579 7.400 1.00 96.81 110 HIS A C 1
ATOM 877 O O . HIS A 1 110 ? -3.869 7.694 8.426 1.00 96.81 110 HIS A O 1
ATOM 883 N N . HIS A 1 111 ? -5.321 6.532 7.149 1.00 96.56 111 HIS A N 1
ATOM 884 C CA . HIS A 1 111 ? -5.327 5.287 7.903 1.00 96.56 111 HIS A CA 1
ATOM 885 C C . HIS A 1 111 ? -4.235 4.329 7.429 1.00 96.56 111 HIS A C 1
ATOM 887 O O . HIS A 1 111 ? -3.898 3.399 8.150 1.00 96.56 111 HIS A O 1
ATOM 893 N N . LEU A 1 112 ? -3.658 4.539 6.251 1.00 96.44 112 LEU A N 1
ATOM 894 C CA . LEU A 1 112 ? -2.521 3.764 5.781 1.00 96.44 112 LEU A CA 1
ATOM 895 C C . LEU A 1 112 ? -1.209 4.358 6.312 1.00 96.44 112 LEU A C 1
ATOM 897 O O . LEU A 1 112 ? -0.985 5.570 6.289 1.00 96.44 112 LEU A O 1
ATOM 901 N N . ASP A 1 113 ? -0.315 3.489 6.780 1.00 95.31 113 ASP A N 1
ATOM 902 C CA . ASP A 1 113 ? 1.073 3.829 7.096 1.00 95.31 113 ASP A CA 1
ATOM 903 C C . ASP A 1 113 ? 1.993 3.004 6.203 1.00 95.31 113 ASP A C 1
ATOM 905 O O . ASP A 1 113 ? 1.886 1.777 6.186 1.00 95.31 113 ASP A O 1
ATOM 909 N N . ILE A 1 114 ? 2.873 3.681 5.464 1.00 95.06 114 ILE A N 1
ATOM 910 C CA . ILE A 1 114 ? 3.794 3.059 4.511 1.00 95.06 114 ILE A CA 1
ATOM 911 C C . ILE A 1 114 ? 5.222 3.308 4.955 1.00 95.06 114 ILE A C 1
ATOM 913 O O . ILE A 1 114 ? 5.600 4.447 5.241 1.00 95.06 114 ILE A O 1
ATOM 917 N N . ASP A 1 115 ? 6.011 2.242 4.936 1.00 94.06 115 ASP A N 1
ATOM 918 C CA . ASP A 1 115 ? 7.453 2.285 5.135 1.00 94.06 115 ASP A CA 1
ATOM 919 C C . ASP A 1 115 ? 8.165 1.377 4.125 1.00 94.06 115 ASP A C 1
ATOM 921 O O . ASP A 1 115 ? 7.532 0.566 3.442 1.00 94.06 115 ASP A O 1
ATOM 925 N N . THR A 1 116 ? 9.484 1.500 4.023 1.00 92.06 116 THR A N 1
ATOM 926 C CA . THR A 1 116 ? 10.292 0.661 3.143 1.00 92.06 116 THR A CA 1
ATOM 927 C C . THR A 1 116 ? 11.641 0.317 3.750 1.00 92.06 116 THR A C 1
ATOM 929 O O . THR A 1 116 ? 12.267 1.122 4.437 1.00 92.06 116 THR A O 1
ATOM 932 N N . THR A 1 117 ? 12.125 -0.873 3.421 1.00 89.50 117 THR A N 1
ATOM 933 C CA . THR A 1 117 ? 13.492 -1.307 3.687 1.00 89.50 117 THR A CA 1
ATOM 934 C C . THR A 1 117 ? 14.174 -1.657 2.371 1.00 89.50 117 THR A C 1
ATOM 936 O O . THR A 1 117 ? 13.553 -2.223 1.470 1.00 89.50 117 THR A O 1
ATOM 939 N N . LEU A 1 118 ? 15.457 -1.313 2.252 1.00 80.06 118 LEU A N 1
ATOM 940 C CA . LEU A 1 118 ? 16.293 -1.783 1.147 1.00 80.06 118 LEU A CA 1
ATOM 941 C C . LEU A 1 118 ? 16.504 -3.289 1.290 1.00 80.06 118 LEU A C 1
ATOM 943 O O . LEU A 1 118 ? 16.866 -3.756 2.373 1.00 80.06 118 LEU A O 1
ATOM 947 N N . ASP A 1 119 ? 16.309 -4.027 0.202 1.00 67.81 119 ASP A N 1
ATOM 948 C CA . ASP A 1 119 ? 16.674 -5.436 0.174 1.00 67.81 119 ASP A CA 1
ATOM 949 C C . ASP A 1 119 ? 18.207 -5.535 0.263 1.00 67.81 119 ASP A C 1
ATOM 951 O O . ASP A 1 119 ? 18.935 -4.794 -0.404 1.00 67.81 119 ASP A O 1
ATOM 955 N N . SER A 1 120 ? 18.715 -6.404 1.141 1.00 56.78 120 SER A N 1
ATOM 956 C CA . SER A 1 120 ? 20.157 -6.666 1.215 1.00 56.78 120 SER A CA 1
ATOM 957 C C . SER A 1 120 ? 20.584 -7.397 -0.059 1.00 56.78 120 SER A C 1
ATOM 959 O O . SER A 1 120 ? 19.966 -8.403 -0.408 1.00 56.78 120 SER A O 1
ATOM 961 N N . ALA A 1 121 ? 21.585 -6.851 -0.755 1.00 50.38 121 ALA A N 1
ATOM 962 C CA . ALA A 1 121 ? 22.160 -7.430 -1.972 1.00 50.38 121 ALA A CA 1
ATOM 963 C C . ALA A 1 121 ? 22.872 -8.764 -1.711 1.00 50.38 121 ALA A C 1
ATOM 965 O O . ALA A 1 121 ? 23.446 -8.920 -0.607 1.00 50.38 121 ALA A O 1
#

Solvent-accessible surface area (backbone atoms only — not comparable to full-atom values): 6885 Å² total; per-residue (Å²): 134,84,78,84,77,71,57,69,43,81,77,47,76,46,79,54,94,73,28,35,44,36,35,18,29,58,86,43,91,60,38,35,39,40,27,38,35,34,21,40,81,85,69,44,78,72,37,60,38,35,40,39,48,87,82,35,64,42,52,86,40,77,74,47,72,51,98,82,64,39,37,34,30,32,45,45,86,67,24,39,38,37,38,36,79,46,96,62,63,42,85,40,54,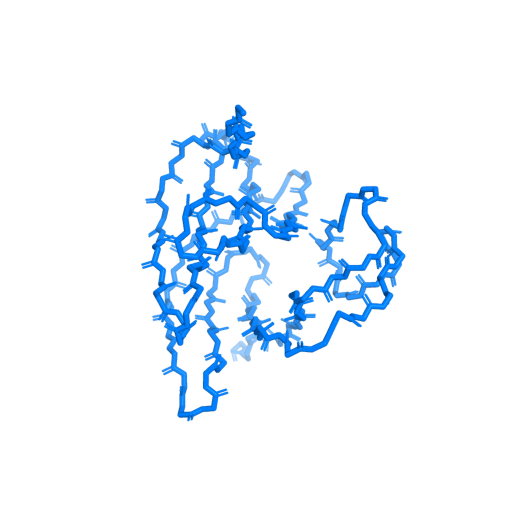57,73,71,44,65,50,94,43,38,38,44,59,89,58,46,67,31,32,67,46,61,46,70,45,76,56,83,128

pLDDT: mean 88.9, std 9.66, range [50.38, 97.81]

Foldseek 3Di:
DADDFDADDWPDWDDDPQKIWTWHFNPDVQWTKIKIFIAGNVRHTPFIKIFTDHRWFWDWADWDADPVRWTWTGITDQKIKIKDFAPFWAFDDAPPDEDPRMGRDPDGTHRIDMYIDHDDD